Protein AF-A0A2U2PII4-F1 (afdb_monomer_lite)

Foldseek 3Di:
DPPPPVVVVVVVVVVVCVVPVPVVPDDDPVVVLVVLLVLQPCDDPLVVLQVVLVVQLVVCVVVVHPVSNVVSVVSHSVPSNVVLCVVCVVVVPVVSVPPPPPPDD

Sequence (105 aa):
MKRRRSRLVRTVNIFLSRRFNLHLDKADEDDVVISIRKNSDFVGANLWTLIFAIFIASIGLNVNSTAVIIGAMLISPLMGPIMGIGLGLGTNGFELIKIKNAIMA

Organism: NCBI:txid2173175

Secondary structure (DSSP, 8-state):
--SSHHHHHHHHHHHHHHHT-GGGG---HHHHHHHHHHH----THHHHHHHHHHHHHHHHHHTT-HHHHHHHHHH-TTHHHHHHHHHHHHTT-HHHHS-TTSS--

Radius of gyration: 22.67 Å; chains: 1; bounding box: 44×71×38 Å

Structure (mmCIF, N/CA/C/O backbone):
data_AF-A0A2U2PII4-F1
#
_entry.id   AF-A0A2U2PII4-F1
#
loop_
_atom_site.group_PDB
_atom_site.id
_atom_site.type_symbol
_atom_site.label_atom_id
_atom_site.label_alt_id
_atom_site.label_comp_id
_atom_site.label_asym_id
_atom_site.label_entity_id
_atom_site.label_seq_id
_atom_site.pdbx_PDB_ins_code
_atom_site.Cartn_x
_atom_site.Cartn_y
_atom_site.Cartn_z
_atom_site.occupancy
_atom_site.B_iso_or_equiv
_atom_site.auth_seq_id
_atom_site.auth_comp_id
_atom_site.auth_asym_id
_atom_site.auth_atom_id
_atom_site.pdbx_PDB_model_num
ATOM 1 N N . MET A 1 1 ? -23.133 50.318 -14.538 1.00 49.97 1 MET A N 1
ATOM 2 C CA . MET A 1 1 ? -22.800 48.976 -15.084 1.00 49.97 1 MET A CA 1
ATOM 3 C C . MET A 1 1 ? -22.249 47.969 -14.033 1.00 49.97 1 MET A C 1
ATOM 5 O O . MET A 1 1 ? -21.461 47.110 -14.394 1.00 49.97 1 MET A O 1
ATOM 9 N N . LYS A 1 2 ? -22.654 47.999 -12.739 1.00 53.94 2 LYS A N 1
ATOM 10 C CA . LYS A 1 2 ? -22.048 47.165 -11.653 1.00 53.94 2 LYS A CA 1
ATOM 11 C C . LYS A 1 2 ? -22.927 46.027 -11.077 1.00 53.94 2 LYS A C 1
ATOM 13 O O . LYS A 1 2 ? -22.414 45.182 -10.356 1.00 53.94 2 LYS A O 1
ATOM 18 N N . ARG A 1 3 ? -24.229 45.952 -11.398 1.00 57.75 3 ARG A N 1
ATOM 19 C CA . ARG A 1 3 ? -25.179 45.003 -10.758 1.00 57.75 3 ARG A CA 1
ATOM 20 C C . ARG A 1 3 ? -25.227 43.580 -11.354 1.00 57.75 3 ARG A C 1
ATOM 22 O O . ARG A 1 3 ? -25.758 42.688 -10.707 1.00 57.75 3 ARG A O 1
ATOM 29 N N . ARG A 1 4 ? -24.672 43.327 -12.549 1.00 60.50 4 ARG A N 1
ATOM 30 C CA . ARG A 1 4 ? -24.782 42.015 -13.240 1.00 60.50 4 ARG A CA 1
ATOM 31 C C . ARG A 1 4 ? -23.742 40.971 -12.782 1.00 60.50 4 ARG A C 1
ATOM 33 O O . ARG A 1 4 ? -23.977 39.779 -12.937 1.00 60.50 4 ARG A O 1
ATOM 40 N N . ARG A 1 5 ? -22.624 41.401 -12.174 1.00 61.88 5 ARG A N 1
ATOM 41 C CA . ARG A 1 5 ? -21.460 40.551 -11.832 1.00 61.88 5 ARG A CA 1
ATOM 42 C C . ARG A 1 5 ? -21.665 39.663 -10.591 1.00 61.88 5 ARG A C 1
ATOM 44 O O . ARG A 1 5 ? -21.067 38.598 -10.513 1.00 61.88 5 ARG A O 1
ATOM 51 N N . SER A 1 6 ? -22.530 40.045 -9.647 1.00 60.41 6 SER A N 1
ATOM 52 C CA . SER A 1 6 ? -22.704 39.318 -8.373 1.00 60.41 6 SER A CA 1
ATOM 53 C C . SER A 1 6 ? -23.540 38.035 -8.469 1.00 60.41 6 SER A C 1
ATOM 55 O O . SER A 1 6 ? -23.443 37.189 -7.585 1.00 60.41 6 SER A O 1
ATOM 57 N N . ARG A 1 7 ? -24.340 37.854 -9.532 1.00 65.69 7 ARG A N 1
ATOM 58 C CA . ARG A 1 7 ? -25.162 36.641 -9.711 1.00 65.69 7 ARG A CA 1
ATOM 59 C C . ARG A 1 7 ? -24.327 35.432 -10.139 1.00 65.69 7 ARG A C 1
ATOM 61 O O . ARG A 1 7 ? -24.507 34.359 -9.582 1.00 65.69 7 ARG A O 1
ATOM 68 N N . LEU A 1 8 ? -23.371 35.626 -11.050 1.00 70.31 8 LEU A N 1
ATOM 69 C CA . LEU A 1 8 ? -22.496 34.549 -11.533 1.00 70.31 8 LEU A CA 1
ATOM 70 C C . LEU A 1 8 ? -21.559 34.025 -10.440 1.00 70.31 8 LEU A C 1
ATOM 72 O O . LEU A 1 8 ? -21.438 32.817 -10.269 1.00 70.31 8 LEU A O 1
ATOM 76 N N . VAL A 1 9 ? -20.955 34.922 -9.652 1.00 75.81 9 VAL A N 1
ATOM 77 C CA . VAL A 1 9 ? -20.045 34.530 -8.561 1.00 75.81 9 VAL A CA 1
ATOM 78 C C . VAL A 1 9 ? -20.782 33.709 -7.501 1.00 75.81 9 VAL A C 1
ATOM 80 O O . VAL A 1 9 ? -20.238 32.737 -6.990 1.00 75.81 9 VAL A O 1
ATOM 83 N N . ARG A 1 10 ? -22.046 34.042 -7.209 1.00 72.62 10 ARG A N 1
ATOM 84 C CA . ARG A 1 10 ? -22.850 33.294 -6.236 1.00 72.62 10 ARG A CA 1
ATOM 85 C C . ARG A 1 10 ? -23.186 31.889 -6.735 1.00 72.62 10 ARG A C 1
ATOM 87 O O . ARG A 1 10 ? -23.059 30.944 -5.968 1.00 72.62 10 ARG A O 1
ATOM 94 N N . THR A 1 11 ? -23.551 31.739 -8.009 1.00 76.31 11 THR A N 1
ATOM 95 C CA . THR A 1 11 ? -23.848 30.425 -8.603 1.00 76.31 11 THR A CA 1
ATOM 96 C C . THR A 1 11 ? -22.613 29.533 -8.655 1.00 76.31 11 THR A C 1
ATOM 98 O O . THR A 1 11 ? -22.692 28.376 -8.253 1.00 76.31 11 THR A O 1
ATOM 101 N N . VAL A 1 12 ? -21.466 30.072 -9.080 1.00 82.75 12 VAL A N 1
ATOM 102 C CA . VAL A 1 12 ? -20.205 29.316 -9.116 1.00 82.75 12 VAL A CA 1
ATOM 103 C C . VAL A 1 12 ? -19.778 28.907 -7.710 1.00 82.75 12 VAL A C 1
ATOM 105 O O . VAL A 1 12 ? -19.443 27.747 -7.507 1.00 82.75 12 VAL A O 1
ATOM 108 N N . ASN A 1 13 ? -19.859 29.807 -6.724 1.00 79.56 13 ASN A N 1
ATOM 109 C CA . ASN A 1 13 ? -19.465 29.487 -5.352 1.00 79.56 13 ASN A CA 1
ATOM 110 C C . ASN A 1 13 ? -20.390 28.434 -4.717 1.00 79.56 13 ASN A C 1
ATOM 112 O O . ASN A 1 13 ? -19.915 27.503 -4.086 1.00 79.56 13 ASN A O 1
ATOM 116 N N . ILE A 1 14 ? -21.705 28.509 -4.956 1.00 76.19 14 ILE A N 1
ATOM 117 C CA . ILE A 1 14 ? -22.655 27.482 -4.490 1.00 76.19 14 ILE A CA 1
ATOM 118 C C . ILE A 1 14 ? -22.367 26.126 -5.149 1.00 76.19 14 ILE A C 1
ATOM 120 O O . ILE A 1 14 ? -22.456 25.093 -4.487 1.00 76.19 14 ILE A O 1
ATOM 124 N N . PHE A 1 15 ? -22.014 26.112 -6.436 1.00 79.94 15 PHE A N 1
ATOM 125 C CA . PHE A 1 15 ? -21.693 24.877 -7.150 1.00 79.94 15 PHE A CA 1
ATOM 126 C C . PHE A 1 15 ? -20.372 24.263 -6.661 1.00 79.94 15 PHE A C 1
ATOM 128 O O . PHE A 1 15 ? -20.316 23.063 -6.388 1.00 79.94 15 PHE A O 1
ATOM 135 N N . LEU A 1 16 ? -19.339 25.091 -6.463 1.00 82.31 16 LEU A N 1
ATOM 136 C CA . LEU A 1 16 ? -18.053 24.667 -5.907 1.00 82.31 16 LEU A CA 1
ATOM 137 C C . LEU A 1 16 ? -18.218 24.127 -4.484 1.00 82.31 16 LEU A C 1
ATOM 139 O O . LEU A 1 16 ? -17.777 23.017 -4.210 1.00 82.31 16 LEU A O 1
ATOM 143 N N . SER A 1 17 ? -18.915 24.852 -3.603 1.00 75.06 17 SER A N 1
ATOM 144 C CA . SER A 1 17 ? -19.138 24.427 -2.216 1.00 75.06 17 SER A CA 1
ATOM 145 C C . SER A 1 17 ? -19.988 23.161 -2.105 1.00 75.06 17 SER A C 1
ATOM 147 O O . SER A 1 17 ? -19.819 22.410 -1.152 1.00 75.06 17 SER A O 1
ATOM 149 N N . ARG A 1 18 ? -20.882 22.882 -3.065 1.00 71.19 18 ARG A N 1
ATOM 150 C CA . ARG A 1 18 ? -21.606 21.600 -3.119 1.00 71.19 18 ARG A CA 1
ATOM 151 C C . ARG A 1 18 ? -20.704 20.449 -3.556 1.00 71.19 18 ARG A C 1
ATOM 153 O O . ARG A 1 18 ? -20.777 19.385 -2.957 1.00 71.19 18 ARG A O 1
ATOM 160 N N . ARG A 1 19 ? -19.842 20.649 -4.560 1.00 77.50 19 ARG A N 1
ATOM 161 C CA . ARG A 1 19 ? -18.942 19.591 -5.056 1.00 77.50 19 ARG A CA 1
ATOM 162 C C . ARG A 1 19 ? -17.766 19.305 -4.115 1.00 77.50 19 ARG A C 1
ATOM 164 O O . ARG A 1 19 ? -17.295 18.173 -4.095 1.00 77.50 19 ARG A O 1
ATOM 171 N N . PHE A 1 20 ? -17.328 20.307 -3.351 1.00 76.38 20 PHE A N 1
ATOM 172 C CA . PHE A 1 20 ? -16.277 20.215 -2.329 1.00 76.38 20 PHE A CA 1
ATOM 173 C C . PHE A 1 20 ? -16.801 19.916 -0.914 1.00 76.38 20 PHE A C 1
ATOM 175 O O . PHE A 1 20 ? -16.022 19.928 0.038 1.00 76.38 20 PHE A O 1
ATOM 182 N N . ASN A 1 21 ? -18.099 19.642 -0.748 1.00 71.69 21 ASN A N 1
ATOM 183 C CA . ASN A 1 21 ? -18.660 19.275 0.551 1.00 71.69 21 ASN A CA 1
ATOM 184 C C . ASN A 1 21 ? -18.302 17.813 0.894 1.00 71.69 21 ASN A C 1
ATOM 186 O O . ASN A 1 21 ? -19.097 16.898 0.703 1.00 71.69 21 ASN A O 1
ATOM 190 N N . LEU A 1 22 ? -17.081 17.612 1.403 1.00 65.50 22 LEU A N 1
ATOM 191 C CA . LEU A 1 22 ? -16.494 16.327 1.826 1.00 65.50 22 LEU A CA 1
ATOM 192 C C . LEU A 1 22 ? -17.291 15.591 2.918 1.00 65.50 22 LEU A C 1
ATOM 194 O O . LEU A 1 22 ? -17.053 14.416 3.163 1.00 65.50 22 LEU A O 1
ATOM 198 N N . HIS A 1 23 ? -18.231 16.269 3.577 1.00 66.62 23 HIS A N 1
ATOM 199 C CA . HIS A 1 23 ? -19.020 15.697 4.667 1.00 66.62 23 HIS A CA 1
ATOM 200 C C . HIS A 1 23 ? -20.149 14.766 4.191 1.00 66.62 23 HIS A C 1
ATOM 202 O O . HIS A 1 23 ? -20.691 14.023 4.998 1.00 66.62 23 HIS A O 1
ATOM 208 N N . LEU A 1 24 ? -20.521 14.813 2.903 1.00 62.94 24 LEU A N 1
ATOM 209 C CA . LEU A 1 24 ? -21.597 13.982 2.340 1.00 62.94 24 LEU A CA 1
ATOM 210 C C . LEU A 1 24 ? -21.176 12.530 2.071 1.00 62.94 24 LEU A C 1
ATOM 212 O O . LEU A 1 24 ? -22.045 11.673 1.997 1.00 62.94 24 LEU A O 1
ATOM 216 N N . ASP A 1 25 ? -19.873 12.273 1.933 1.00 67.75 25 ASP A N 1
ATOM 217 C CA . ASP A 1 25 ? -19.306 10.967 1.551 1.00 67.75 25 ASP A CA 1
ATOM 218 C C . ASP A 1 25 ? -18.374 10.414 2.647 1.00 67.75 25 ASP A C 1
ATOM 220 O O . ASP A 1 25 ? -17.503 9.580 2.397 1.00 67.75 25 ASP A O 1
ATOM 224 N N . LYS A 1 26 ? -18.507 10.927 3.881 1.00 74.19 26 LYS A N 1
ATOM 225 C CA . LYS A 1 26 ? -17.745 10.423 5.024 1.00 74.19 26 LYS A CA 1
ATOM 226 C C . LYS A 1 26 ? -18.265 9.020 5.347 1.00 74.19 26 LYS A C 1
ATOM 228 O O . LYS A 1 26 ? -19.391 8.879 5.815 1.00 74.19 26 LYS A O 1
ATOM 233 N N . ALA A 1 27 ? -17.444 8.006 5.083 1.00 76.06 27 ALA A N 1
ATOM 234 C CA . ALA A 1 27 ? -17.710 6.646 5.529 1.00 76.06 27 ALA A CA 1
ATOM 235 C C . ALA A 1 27 ? -17.774 6.598 7.062 1.00 76.06 27 ALA A C 1
ATOM 237 O O . ALA A 1 27 ? -17.062 7.348 7.740 1.00 76.06 27 ALA A O 1
ATOM 238 N N . ASP A 1 28 ? -18.637 5.729 7.582 1.00 83.81 28 ASP A N 1
ATOM 239 C CA . ASP A 1 28 ? -18.747 5.505 9.016 1.00 83.81 28 ASP A CA 1
ATOM 240 C C . ASP A 1 28 ? -17.406 5.024 9.589 1.00 83.81 28 ASP A C 1
ATOM 242 O O . ASP A 1 28 ? -16.665 4.276 8.944 1.00 83.81 28 ASP A O 1
ATOM 246 N N . GLU A 1 29 ? -17.053 5.507 10.779 1.00 80.56 29 GLU A N 1
ATOM 247 C CA . GLU A 1 29 ? -15.735 5.236 11.352 1.00 80.56 29 GLU A CA 1
ATOM 248 C C . GLU A 1 29 ? -15.561 3.746 11.672 1.00 80.56 29 GLU A C 1
ATOM 250 O O . GLU A 1 29 ? -14.482 3.198 11.424 1.00 80.56 29 GLU A O 1
ATOM 255 N N . ASP A 1 30 ? -16.622 3.061 12.110 1.00 81.06 30 ASP A N 1
ATOM 256 C CA . ASP A 1 30 ? -16.577 1.632 12.420 1.00 81.06 30 ASP A CA 1
ATOM 257 C C . ASP A 1 30 ? -16.432 0.799 11.137 1.00 81.06 30 ASP A C 1
ATOM 259 O O . ASP A 1 30 ? -15.609 -0.124 11.077 1.00 81.06 30 ASP A O 1
ATOM 263 N N . ASP A 1 31 ? -17.136 1.179 10.067 1.00 83.12 31 ASP A N 1
ATOM 264 C CA . ASP A 1 31 ? -17.010 0.549 8.745 1.00 83.12 31 ASP A CA 1
ATOM 265 C C . ASP A 1 31 ? -15.591 0.702 8.166 1.00 83.12 31 ASP A C 1
ATOM 267 O O . ASP A 1 31 ? -15.030 -0.231 7.566 1.00 83.12 31 ASP A O 1
ATOM 271 N N . VAL A 1 32 ? -14.960 1.861 8.373 1.00 84.69 32 VAL A N 1
ATOM 272 C CA . VAL A 1 32 ? -13.568 2.109 7.965 1.00 84.69 32 VAL A CA 1
ATOM 273 C C . VAL A 1 32 ? -12.604 1.226 8.762 1.00 84.69 32 VAL A C 1
ATOM 275 O O . VAL A 1 32 ? -11.711 0.607 8.178 1.00 84.69 32 VAL A O 1
ATOM 278 N N . VAL A 1 33 ? -12.792 1.089 10.076 1.00 83.31 33 VAL A N 1
ATOM 279 C CA . VAL A 1 33 ? -11.942 0.215 10.902 1.00 83.31 33 VAL A CA 1
ATOM 280 C C . VAL A 1 33 ? -12.093 -1.255 10.498 1.00 83.31 33 VAL A C 1
ATOM 282 O O . VAL A 1 33 ? -11.085 -1.956 10.357 1.00 83.31 33 VAL A O 1
ATOM 285 N N . ILE A 1 34 ? -13.319 -1.735 10.275 1.00 83.00 34 ILE A N 1
ATOM 286 C CA . ILE A 1 34 ? -13.592 -3.124 9.870 1.00 83.00 34 ILE A CA 1
ATOM 287 C C . ILE A 1 34 ? -12.984 -3.419 8.495 1.00 83.00 34 ILE A C 1
ATOM 289 O O . ILE A 1 34 ? -12.334 -4.453 8.305 1.00 83.00 34 ILE A O 1
ATOM 293 N N . SER A 1 35 ? -13.161 -2.508 7.536 1.00 83.81 35 SER A N 1
ATOM 294 C CA . SER A 1 35 ? -12.614 -2.670 6.187 1.00 83.81 35 SER A CA 1
ATOM 295 C C . SER A 1 35 ? -11.084 -2.655 6.180 1.00 83.81 35 SER A C 1
ATOM 297 O O . SER A 1 35 ? -10.482 -3.498 5.511 1.00 83.81 35 SER A O 1
ATOM 299 N N . ILE A 1 36 ? -10.435 -1.792 6.966 1.00 83.75 36 ILE A N 1
ATOM 300 C CA . ILE A 1 36 ? -8.972 -1.799 7.109 1.00 83.75 36 ILE A CA 1
ATOM 301 C C . ILE A 1 36 ? -8.499 -3.102 7.765 1.00 83.75 36 ILE A C 1
ATOM 303 O O . ILE A 1 36 ? -7.571 -3.725 7.250 1.00 83.75 36 ILE A O 1
ATOM 307 N N . ARG A 1 37 ? -9.161 -3.573 8.833 1.00 77.12 37 ARG A N 1
ATOM 308 C CA . ARG A 1 37 ? -8.829 -4.854 9.491 1.00 77.12 37 ARG A CA 1
ATOM 309 C C . ARG A 1 37 ? -8.877 -6.028 8.513 1.00 77.12 37 ARG A C 1
ATOM 311 O O . ARG A 1 37 ? -7.919 -6.787 8.442 1.00 77.12 37 ARG A O 1
ATOM 318 N N . LYS A 1 38 ? -9.939 -6.133 7.709 1.00 78.38 38 LYS A N 1
ATOM 319 C CA . LYS A 1 38 ? -10.109 -7.212 6.718 1.00 78.38 38 LYS A CA 1
ATOM 320 C C . LYS A 1 38 ? -9.052 -7.191 5.606 1.00 78.38 38 LYS A C 1
ATOM 322 O O . LYS A 1 38 ? -8.715 -8.235 5.062 1.00 78.38 38 LYS A O 1
ATOM 327 N N . ASN A 1 39 ? -8.545 -6.011 5.249 1.00 75.56 39 ASN A N 1
ATOM 328 C CA . ASN A 1 39 ? -7.524 -5.852 4.208 1.00 75.56 39 ASN A CA 1
ATOM 329 C C . ASN A 1 39 ? -6.084 -5.850 4.758 1.00 75.56 39 ASN A C 1
ATOM 331 O O . ASN A 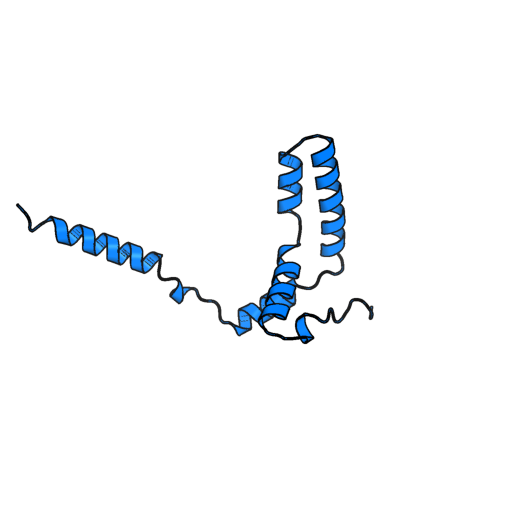1 39 ? -5.137 -5.806 3.974 1.00 75.56 39 ASN A O 1
ATOM 335 N N . SER A 1 40 ? -5.902 -5.884 6.082 1.00 75.62 40 SER A N 1
ATOM 336 C CA . SER A 1 40 ? -4.583 -5.881 6.725 1.00 75.62 40 SER A CA 1
ATOM 337 C C . SER A 1 40 ? -3.930 -7.266 6.772 1.00 75.62 40 SER A C 1
ATOM 339 O O . SER A 1 40 ? -2.746 -7.359 7.107 1.00 75.62 40 SER A O 1
ATOM 341 N N . ASP A 1 41 ? -4.669 -8.331 6.453 1.00 73.94 41 ASP A N 1
ATOM 342 C CA . ASP A 1 41 ? -4.152 -9.696 6.475 1.00 73.94 41 ASP A CA 1
ATOM 343 C C . ASP A 1 41 ? -3.086 -9.885 5.390 1.00 73.94 41 ASP A C 1
ATOM 345 O O . ASP A 1 41 ? -3.359 -10.002 4.192 1.00 73.94 41 ASP A O 1
ATOM 349 N N . PHE A 1 42 ? -1.832 -9.915 5.836 1.00 75.12 42 PHE A N 1
ATOM 350 C CA . PHE A 1 42 ? -0.660 -10.058 4.984 1.00 75.12 42 PHE A CA 1
ATOM 351 C C . PHE A 1 42 ? -0.173 -11.511 4.927 1.00 75.12 42 PHE A C 1
ATOM 353 O O . PHE A 1 42 ? 0.987 -11.815 5.199 1.00 75.12 42 PHE A O 1
ATOM 360 N N . VAL A 1 43 ? -1.089 -12.431 4.614 1.00 79.81 43 VAL A N 1
ATOM 361 C CA . VAL A 1 43 ? -0.836 -13.880 4.573 1.00 79.81 43 VAL A CA 1
ATOM 362 C C . VAL A 1 43 ? -1.299 -14.500 3.254 1.00 79.81 43 VAL A C 1
ATOM 364 O O . VAL A 1 43 ? -2.135 -13.950 2.537 1.00 79.81 43 VAL A O 1
ATOM 367 N N . GLY A 1 44 ? -0.736 -15.661 2.910 1.00 85.38 44 GLY A N 1
ATOM 368 C CA . GLY A 1 44 ? -1.115 -16.411 1.712 1.00 85.38 44 GLY A CA 1
ATOM 369 C C . GLY A 1 44 ? -0.729 -15.701 0.410 1.00 85.38 44 GLY A C 1
ATOM 370 O O . GLY A 1 44 ? 0.412 -15.272 0.240 1.00 85.38 44 GLY A O 1
ATOM 371 N N . ALA A 1 45 ? -1.675 -15.601 -0.528 1.00 85.75 45 ALA A N 1
ATOM 372 C CA . ALA A 1 45 ? -1.422 -15.139 -1.895 1.00 85.75 45 ALA A CA 1
ATOM 373 C C . ALA A 1 45 ? -0.853 -13.709 -1.970 1.00 85.75 45 ALA A C 1
ATOM 375 O O . ALA A 1 45 ? 0.069 -13.472 -2.746 1.00 85.75 45 ALA A O 1
ATOM 376 N N . ASN A 1 46 ? -1.330 -12.781 -1.132 1.00 87.06 46 ASN A N 1
ATOM 377 C CA . ASN A 1 46 ? -0.890 -11.380 -1.158 1.00 87.06 46 ASN A CA 1
ATOM 378 C C . ASN A 1 46 ? 0.608 -11.231 -0.830 1.00 87.06 46 ASN A C 1
ATOM 380 O O . ASN A 1 46 ? 1.324 -10.475 -1.491 1.00 87.06 46 ASN A O 1
ATOM 384 N N . LEU A 1 47 ? 1.109 -12.003 0.140 1.00 88.44 47 LEU A N 1
ATOM 385 C CA . LEU A 1 47 ? 2.530 -12.018 0.499 1.00 88.44 47 LEU A CA 1
ATOM 386 C C . LEU A 1 47 ? 3.387 -12.562 -0.652 1.00 88.44 47 LEU A C 1
ATOM 388 O O . LEU A 1 47 ? 4.404 -11.967 -1.007 1.00 88.4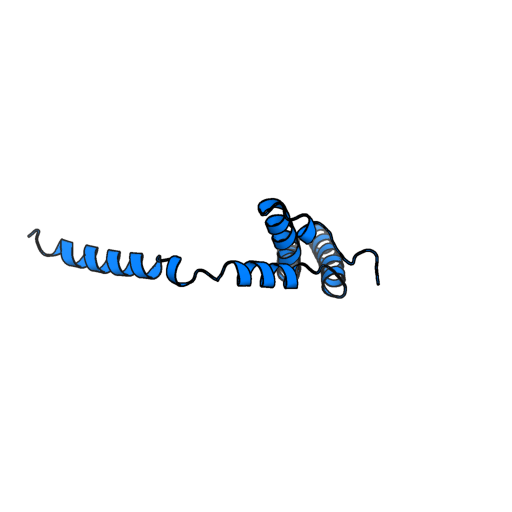4 47 LEU A O 1
ATOM 392 N N . TRP A 1 48 ? 2.946 -13.652 -1.283 1.00 90.81 48 TRP A N 1
ATOM 393 C CA . TRP A 1 48 ? 3.619 -14.207 -2.459 1.00 90.81 48 TRP A CA 1
ATOM 394 C C . TRP A 1 48 ? 3.639 -13.216 -3.626 1.00 90.81 48 TRP A C 1
ATOM 396 O O . TRP A 1 48 ? 4.688 -13.015 -4.238 1.00 90.81 48 TRP A O 1
ATOM 406 N N . THR A 1 49 ? 2.527 -12.527 -3.899 1.00 91.75 49 THR A N 1
ATOM 407 C CA . THR A 1 49 ? 2.495 -11.483 -4.935 1.00 91.75 49 THR A CA 1
ATOM 408 C C . THR A 1 49 ? 3.418 -10.312 -4.613 1.00 91.75 49 THR A C 1
ATOM 410 O O . THR A 1 49 ? 4.039 -9.780 -5.532 1.00 91.75 49 THR A O 1
ATOM 413 N N . LEU A 1 50 ? 3.589 -9.948 -3.334 1.00 92.00 50 LEU A N 1
ATOM 414 C CA . LEU A 1 50 ? 4.565 -8.929 -2.949 1.00 92.00 50 LEU A CA 1
ATOM 415 C C . LEU A 1 50 ? 5.992 -9.381 -3.268 1.00 92.00 50 LEU A C 1
ATOM 417 O O . LEU A 1 50 ? 6.762 -8.612 -3.838 1.00 92.00 50 LEU A O 1
ATOM 421 N N . ILE A 1 51 ? 6.344 -10.618 -2.914 1.00 93.12 51 ILE A N 1
ATOM 422 C CA . ILE A 1 51 ? 7.674 -11.173 -3.191 1.00 93.12 51 ILE A CA 1
ATOM 423 C C . ILE A 1 51 ? 7.968 -11.101 -4.697 1.00 93.12 51 ILE A C 1
ATOM 425 O O . ILE A 1 51 ? 9.023 -10.608 -5.102 1.00 93.12 51 ILE A O 1
ATOM 429 N N . PHE A 1 52 ? 7.009 -11.495 -5.540 1.00 94.38 52 PHE A N 1
ATOM 430 C CA . PHE A 1 52 ? 7.145 -11.354 -6.991 1.00 94.38 52 PHE A CA 1
ATOM 431 C C . PHE A 1 52 ? 7.250 -9.892 -7.441 1.00 94.38 52 PHE A C 1
ATOM 433 O O . PHE A 1 52 ? 8.091 -9.586 -8.285 1.00 94.38 52 PHE A O 1
ATOM 440 N N . ALA A 1 53 ? 6.468 -8.975 -6.866 1.00 94.75 53 ALA A N 1
ATOM 441 C CA . ALA A 1 53 ? 6.555 -7.551 -7.183 1.00 94.75 53 ALA A CA 1
ATOM 442 C C . ALA A 1 53 ? 7.943 -6.968 -6.862 1.00 94.75 53 ALA A C 1
ATOM 444 O O . ALA A 1 53 ? 8.476 -6.196 -7.659 1.00 94.75 53 ALA A O 1
ATOM 445 N N . ILE A 1 54 ? 8.574 -7.380 -5.755 1.00 94.44 54 ILE A N 1
ATOM 446 C CA . ILE A 1 54 ? 9.941 -6.966 -5.393 1.00 94.44 54 ILE A CA 1
ATOM 447 C C . ILE A 1 54 ? 10.953 -7.474 -6.427 1.00 94.44 54 ILE A C 1
ATOM 449 O O . ILE A 1 54 ? 11.825 -6.717 -6.860 1.00 94.44 54 ILE A O 1
ATOM 453 N N . PHE A 1 55 ? 10.829 -8.728 -6.869 1.00 96.25 55 PHE A N 1
ATOM 454 C CA . PHE A 1 55 ? 11.697 -9.267 -7.917 1.00 96.25 55 PHE A CA 1
ATOM 455 C C . PHE A 1 55 ? 11.506 -8.546 -9.252 1.00 96.25 55 PHE A C 1
ATOM 457 O O . PHE A 1 55 ? 12.492 -8.159 -9.875 1.00 96.25 55 PHE A O 1
ATOM 464 N N . ILE A 1 56 ? 10.262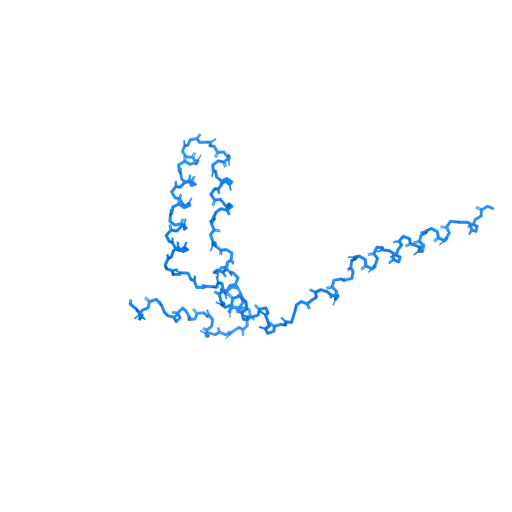 -8.297 -9.667 1.00 95.19 56 ILE A N 1
ATOM 465 C CA . ILE A 1 56 ? 9.954 -7.560 -10.900 1.00 95.19 56 ILE A CA 1
ATOM 466 C C . ILE A 1 56 ? 10.505 -6.132 -10.823 1.00 95.19 56 ILE A C 1
ATOM 468 O O . ILE A 1 56 ? 11.125 -5.673 -11.779 1.00 95.19 56 ILE A O 1
ATOM 472 N N . ALA A 1 57 ? 10.350 -5.447 -9.688 1.00 95.62 57 ALA A N 1
ATOM 473 C CA . ALA A 1 57 ? 10.920 -4.118 -9.476 1.00 95.62 57 ALA A CA 1
ATOM 474 C C . ALA A 1 57 ? 12.454 -4.138 -9.542 1.00 95.62 57 ALA A C 1
ATOM 476 O O . ALA A 1 57 ? 13.053 -3.267 -10.169 1.00 95.62 57 ALA A O 1
ATOM 477 N N . SER A 1 58 ? 13.087 -5.157 -8.954 1.00 96.06 58 SER A N 1
ATOM 478 C CA . SER A 1 58 ? 14.544 -5.335 -8.975 1.00 96.06 58 SER A CA 1
ATOM 479 C C . SER A 1 58 ? 15.063 -5.592 -10.391 1.00 96.06 58 SER A C 1
ATOM 481 O O . SER A 1 58 ? 16.044 -4.980 -10.811 1.00 96.06 58 SER A O 1
ATOM 483 N N . ILE A 1 59 ? 14.373 -6.436 -11.165 1.00 96.19 59 ILE A N 1
ATOM 484 C CA . ILE A 1 59 ? 14.666 -6.649 -12.588 1.00 96.19 59 ILE A CA 1
ATOM 485 C C . ILE A 1 59 ? 14.466 -5.342 -13.358 1.00 96.19 59 ILE A C 1
ATOM 487 O O . ILE A 1 59 ? 15.340 -4.963 -14.131 1.00 96.19 59 ILE A O 1
ATOM 491 N N . GLY A 1 60 ? 13.361 -4.630 -13.114 1.00 95.50 60 GLY A N 1
ATOM 492 C CA . GLY A 1 60 ? 13.044 -3.333 -13.713 1.00 95.50 60 GLY A CA 1
ATOM 493 C C . GLY A 1 60 ? 14.123 -2.281 -13.468 1.00 95.50 60 GLY A C 1
ATOM 494 O O . GLY A 1 60 ? 14.493 -1.562 -14.394 1.00 95.50 60 GLY A O 1
ATOM 495 N N . LEU A 1 61 ? 14.680 -2.242 -12.257 1.00 95.44 61 LEU A N 1
ATOM 496 C CA . LEU A 1 61 ? 15.809 -1.382 -11.913 1.00 95.44 61 LEU A CA 1
ATOM 497 C C . LEU A 1 61 ? 17.084 -1.814 -12.650 1.00 95.44 61 LEU A C 1
ATOM 499 O O . LEU A 1 61 ? 17.768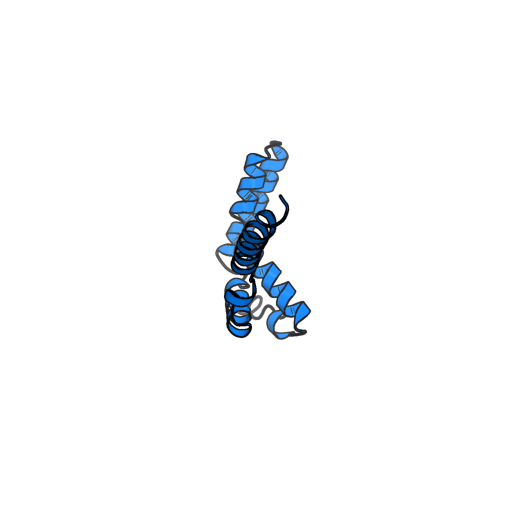 -0.968 -13.218 1.00 95.44 61 LEU A O 1
ATOM 503 N N . ASN A 1 62 ? 17.368 -3.119 -12.709 1.00 96.75 62 ASN A N 1
ATOM 504 C CA . ASN A 1 62 ? 18.541 -3.650 -13.411 1.00 96.75 62 ASN A CA 1
ATOM 505 C C . ASN A 1 62 ? 18.513 -3.348 -14.919 1.00 96.75 62 ASN A C 1
ATOM 507 O O . ASN A 1 62 ? 19.541 -3.034 -15.514 1.00 96.75 62 ASN A O 1
ATOM 511 N N . VAL A 1 63 ? 17.333 -3.395 -15.544 1.00 96.19 63 VAL A N 1
ATOM 512 C CA . VAL A 1 63 ? 17.164 -3.053 -16.967 1.00 96.19 63 VAL A CA 1
ATOM 513 C C . VAL A 1 63 ? 16.895 -1.560 -17.205 1.00 96.19 63 VAL A C 1
ATOM 515 O O . VAL A 1 63 ? 16.602 -1.174 -18.333 1.00 96.19 63 VAL A O 1
ATOM 518 N N . ASN A 1 64 ? 16.981 -0.717 -16.167 1.00 95.31 64 ASN A N 1
ATOM 519 C CA . ASN A 1 64 ? 16.686 0.721 -16.214 1.00 95.31 64 ASN A CA 1
ATOM 520 C C . ASN A 1 64 ? 15.308 1.059 -16.833 1.00 95.31 64 ASN A C 1
ATOM 522 O O . ASN A 1 64 ? 15.158 2.053 -17.543 1.00 95.31 64 ASN A O 1
ATOM 526 N N . SER A 1 65 ? 14.284 0.238 -16.575 1.00 94.81 65 SER A N 1
ATOM 527 C CA . SER A 1 65 ? 12.936 0.410 -17.130 1.00 94.81 65 SER A CA 1
ATOM 528 C C . SER A 1 65 ? 11.946 0.929 -16.094 1.00 94.81 65 SER A C 1
ATOM 530 O O . SER A 1 65 ? 11.429 0.187 -15.255 1.00 94.81 65 SER A O 1
ATOM 532 N N . THR A 1 66 ? 11.599 2.211 -16.212 1.00 95.06 66 THR A N 1
ATOM 533 C CA . THR A 1 66 ? 10.566 2.845 -15.381 1.00 95.06 66 THR A CA 1
ATOM 534 C C . THR A 1 66 ? 9.205 2.172 -15.552 1.00 95.06 66 THR A C 1
ATOM 536 O O . THR A 1 66 ? 8.481 2.013 -14.576 1.00 95.06 66 THR A O 1
ATOM 539 N N . ALA A 1 67 ? 8.866 1.715 -16.763 1.00 96.31 67 ALA A N 1
ATOM 540 C CA . ALA A 1 67 ? 7.584 1.062 -17.028 1.00 96.31 67 ALA A CA 1
ATOM 541 C C . ALA A 1 67 ? 7.395 -0.213 -16.186 1.00 96.31 67 ALA A C 1
ATOM 543 O O . ALA A 1 67 ? 6.320 -0.432 -15.630 1.00 96.31 67 ALA A O 1
ATOM 544 N N . VAL A 1 68 ? 8.452 -1.017 -16.030 1.00 95.31 68 VAL A N 1
ATOM 545 C CA . VAL A 1 68 ? 8.424 -2.240 -15.209 1.00 95.31 68 VAL A CA 1
ATOM 546 C C . VAL A 1 68 ? 8.304 -1.902 -13.721 1.00 95.31 68 VAL A C 1
ATOM 548 O O . VAL A 1 68 ? 7.546 -2.551 -13.002 1.00 95.31 68 VAL A O 1
ATOM 551 N N . ILE A 1 69 ? 8.988 -0.848 -13.266 1.00 95.56 69 ILE A N 1
ATOM 552 C CA . ILE A 1 69 ? 8.923 -0.380 -11.873 1.00 95.56 69 ILE A CA 1
ATOM 553 C C . ILE A 1 69 ? 7.504 0.099 -11.526 1.00 95.56 69 ILE A C 1
ATOM 555 O O . ILE A 1 69 ? 6.964 -0.292 -10.492 1.00 95.56 69 ILE A O 1
ATOM 559 N N . ILE A 1 70 ? 6.865 0.884 -12.400 1.00 95.31 70 ILE A N 1
ATOM 560 C CA . ILE A 1 70 ? 5.475 1.326 -12.198 1.00 95.31 70 ILE A CA 1
ATOM 561 C C . ILE A 1 70 ? 4.509 0.135 -12.250 1.00 95.31 70 ILE A C 1
ATOM 563 O O . ILE A 1 70 ? 3.599 0.053 -11.427 1.00 95.31 70 ILE A O 1
ATOM 567 N N . GLY A 1 71 ? 4.734 -0.830 -13.148 1.00 94.38 71 GLY A N 1
ATOM 568 C CA . GLY A 1 71 ? 3.956 -2.071 -13.190 1.00 94.38 71 GLY A CA 1
ATOM 569 C C . GLY A 1 71 ? 4.005 -2.838 -11.865 1.00 94.38 71 GLY A C 1
ATOM 570 O O . GLY A 1 71 ? 2.961 -3.239 -11.354 1.00 94.38 71 GLY A O 1
ATOM 571 N N . ALA A 1 72 ? 5.192 -2.963 -11.264 1.00 95.00 72 ALA A N 1
ATOM 572 C CA . ALA A 1 72 ? 5.365 -3.584 -9.952 1.00 95.00 72 ALA A CA 1
ATOM 573 C C . ALA A 1 72 ? 4.633 -2.822 -8.829 1.00 95.00 72 ALA A C 1
ATOM 575 O O . ALA A 1 72 ? 4.079 -3.451 -7.928 1.00 95.00 72 ALA A O 1
ATOM 576 N N . MET A 1 73 ? 4.580 -1.485 -8.892 1.00 94.31 73 MET A N 1
ATOM 577 C CA . MET A 1 73 ? 3.818 -0.672 -7.933 1.00 94.31 73 MET A CA 1
ATOM 578 C C . MET A 1 73 ? 2.307 -0.919 -8.029 1.00 94.31 73 MET A C 1
ATOM 580 O O . MET A 1 73 ? 1.643 -0.974 -6.998 1.00 94.31 73 MET A O 1
ATOM 584 N N . LEU A 1 74 ? 1.764 -1.097 -9.239 1.00 93.12 74 LEU A N 1
ATOM 585 C CA . LEU A 1 74 ? 0.323 -1.288 -9.457 1.00 93.12 74 LEU A CA 1
ATOM 586 C C . LEU A 1 74 ? -0.194 -2.645 -8.965 1.00 93.12 74 LEU A C 1
ATOM 588 O O . LEU A 1 74 ? -1.339 -2.738 -8.532 1.00 93.12 74 LEU A O 1
ATOM 592 N N . ILE A 1 75 ? 0.631 -3.691 -9.040 1.00 91.25 75 ILE A N 1
ATOM 593 C CA . ILE A 1 75 ? 0.239 -5.048 -8.626 1.00 91.25 75 ILE A CA 1
ATOM 594 C C . ILE A 1 75 ? 0.501 -5.332 -7.142 1.00 91.25 75 ILE A C 1
ATOM 596 O O . ILE A 1 75 ? 0.070 -6.366 -6.640 1.00 91.25 75 ILE A O 1
ATOM 600 N N . SER A 1 76 ? 1.243 -4.466 -6.446 1.00 88.69 76 SER A N 1
ATOM 601 C CA . SER A 1 76 ? 1.711 -4.727 -5.083 1.00 88.69 76 SER A CA 1
ATOM 602 C C . SER A 1 76 ? 0.609 -4.484 -4.038 1.00 88.69 76 SER A C 1
ATOM 604 O O . SER A 1 76 ? 0.166 -3.344 -3.869 1.00 88.69 76 SER A O 1
ATOM 606 N N . PRO A 1 77 ? 0.188 -5.504 -3.262 1.00 84.38 77 PRO A N 1
ATOM 607 C CA . PRO A 1 77 ? -0.886 -5.372 -2.276 1.00 84.38 77 PRO A CA 1
ATOM 608 C C . PRO A 1 77 ? -0.383 -4.835 -0.920 1.00 84.38 77 PRO A C 1
ATOM 610 O O . PRO A 1 77 ? -0.704 -5.377 0.136 1.00 84.38 77 PRO A O 1
ATOM 613 N N . LEU A 1 78 ? 0.423 -3.766 -0.926 1.00 85.56 78 LEU A N 1
ATOM 614 C CA . LEU A 1 78 ? 0.996 -3.170 0.296 1.00 85.56 78 LEU A CA 1
ATOM 615 C C . LEU A 1 78 ? 0.067 -2.182 1.017 1.00 85.56 78 LEU A C 1
ATOM 617 O O . LEU A 1 78 ? 0.263 -1.913 2.202 1.00 85.56 78 LEU A O 1
ATOM 621 N N . MET A 1 79 ? -0.938 -1.632 0.330 1.00 84.50 79 MET A N 1
ATOM 622 C CA . MET A 1 79 ? -1.771 -0.555 0.882 1.00 84.50 79 MET A CA 1
ATOM 623 C C . MET A 1 79 ? -2.575 -1.000 2.117 1.00 84.50 79 MET A C 1
ATOM 625 O O . MET A 1 79 ? -2.663 -0.253 3.087 1.00 84.50 79 MET A O 1
ATOM 629 N N . GLY A 1 80 ? -3.112 -2.224 2.115 1.00 85.19 80 GLY A N 1
ATOM 630 C CA . GLY A 1 80 ? -3.866 -2.783 3.243 1.00 85.19 80 GLY A CA 1
ATOM 631 C C . GLY A 1 80 ? -3.040 -2.893 4.534 1.00 85.19 80 GLY A C 1
ATOM 632 O O . GLY A 1 80 ? -3.407 -2.270 5.531 1.00 85.19 80 GLY A O 1
ATOM 633 N N . PRO A 1 81 ? -1.890 -3.595 4.519 1.00 84.06 81 PRO A N 1
ATOM 634 C CA . PRO A 1 81 ? -1.006 -3.712 5.680 1.00 84.06 81 PRO A CA 1
ATOM 635 C C . PRO A 1 81 ? -0.518 -2.368 6.232 1.00 84.06 81 PRO A C 1
ATOM 637 O O . PRO A 1 81 ? -0.522 -2.160 7.444 1.00 84.06 81 PRO A O 1
ATOM 640 N N . ILE A 1 82 ? -0.126 -1.431 5.359 1.00 86.88 82 ILE A N 1
ATOM 641 C CA . ILE A 1 82 ? 0.372 -0.112 5.786 1.00 86.88 82 ILE A CA 1
ATOM 642 C C . ILE A 1 82 ? -0.737 0.684 6.489 1.00 86.88 82 ILE A C 1
ATOM 644 O O . ILE A 1 82 ? -0.489 1.286 7.536 1.00 86.88 82 ILE A O 1
ATOM 648 N N . MET A 1 83 ? -1.965 0.659 5.957 1.00 87.25 83 MET A N 1
ATOM 649 C CA . MET A 1 83 ? -3.114 1.307 6.600 1.00 87.25 83 MET A CA 1
ATOM 650 C C . MET A 1 83 ? -3.495 0.634 7.923 1.00 87.25 83 MET A C 1
ATOM 652 O O . MET A 1 83 ? -3.801 1.338 8.883 1.00 87.25 83 MET A O 1
ATOM 656 N N . GLY A 1 84 ? -3.430 -0.698 8.006 1.00 84.62 84 GLY A N 1
ATOM 657 C CA . GLY A 1 84 ? -3.668 -1.445 9.246 1.00 84.62 84 GLY A CA 1
ATOM 658 C C . GLY A 1 84 ? -2.694 -1.062 10.360 1.00 84.62 84 GLY A C 1
ATOM 659 O O . GLY A 1 84 ? -3.120 -0.760 11.477 1.00 84.62 84 GLY A O 1
ATOM 660 N N . ILE A 1 85 ? -1.398 -0.975 10.037 1.00 84.06 85 ILE A N 1
ATOM 661 C CA . ILE A 1 85 ? -0.360 -0.517 10.972 1.00 84.06 85 ILE A CA 1
ATOM 662 C C . ILE A 1 85 ? -0.608 0.939 11.384 1.00 84.06 85 ILE A C 1
ATOM 664 O O . ILE A 1 85 ? -0.589 1.246 12.574 1.00 84.06 85 ILE A O 1
ATOM 668 N N . GLY A 1 86 ? -0.876 1.835 10.429 1.00 87.69 86 GLY A N 1
ATOM 669 C CA . GLY A 1 86 ? -1.142 3.250 10.711 1.00 87.69 86 GLY A CA 1
ATOM 670 C C . GLY A 1 86 ? -2.357 3.459 11.618 1.00 87.69 86 GLY A C 1
ATOM 671 O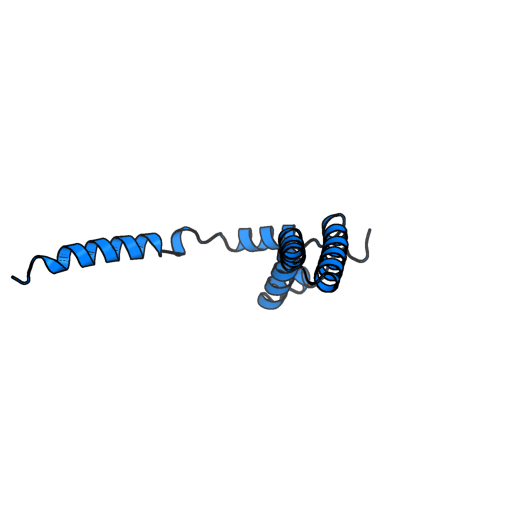 O . GLY A 1 86 ? -2.290 4.235 12.572 1.00 87.69 86 GLY A O 1
ATOM 672 N N . LEU A 1 87 ? -3.439 2.716 11.376 1.00 85.25 87 LEU A N 1
ATOM 673 C CA . LEU A 1 87 ? -4.639 2.731 12.209 1.00 85.25 87 LEU A CA 1
ATOM 674 C C . LEU A 1 87 ? -4.366 2.160 13.608 1.00 85.25 87 LEU A C 1
ATOM 676 O O . LEU A 1 87 ? -4.799 2.744 14.602 1.00 85.25 87 LEU A O 1
ATOM 680 N N . GLY A 1 88 ? -3.624 1.053 13.708 1.00 78.31 88 GLY A N 1
ATOM 681 C CA . GLY A 1 88 ? -3.234 0.459 14.989 1.00 78.31 88 GLY A CA 1
ATOM 682 C C . GLY A 1 88 ? -2.363 1.391 15.836 1.00 78.31 88 GLY A C 1
ATOM 683 O O . GLY A 1 88 ? -2.607 1.536 17.034 1.00 78.31 88 GLY A O 1
ATOM 684 N N . LEU A 1 89 ? -1.403 2.078 15.206 1.00 82.25 89 LEU A N 1
ATOM 685 C CA . LEU A 1 89 ? -0.570 3.096 15.853 1.00 82.25 89 LEU A CA 1
ATOM 686 C C . LEU A 1 89 ? -1.391 4.323 16.276 1.00 82.25 89 LEU A C 1
ATOM 688 O O . LEU A 1 89 ? -1.252 4.789 17.403 1.00 82.25 89 LEU A O 1
ATOM 692 N N . GLY A 1 90 ? -2.268 4.829 15.405 1.00 83.31 90 GLY A N 1
ATOM 693 C CA . GLY A 1 90 ? -3.080 6.019 15.680 1.00 83.31 90 GLY A CA 1
ATOM 694 C C . GLY A 1 90 ? -4.143 5.817 16.764 1.00 83.31 90 GLY A C 1
ATOM 695 O O . GLY A 1 90 ? -4.453 6.748 17.503 1.00 83.31 90 GLY A O 1
ATOM 696 N N . THR A 1 91 ? -4.675 4.601 16.899 1.00 77.94 91 THR A N 1
ATOM 697 C CA . THR A 1 91 ? -5.713 4.273 17.895 1.00 77.94 91 THR A CA 1
ATOM 698 C C . THR A 1 91 ? -5.154 3.733 19.216 1.00 77.94 91 THR A C 1
ATOM 700 O O . THR A 1 91 ? -5.932 3.433 20.117 1.00 77.94 91 THR A O 1
ATOM 703 N N . ASN A 1 92 ? -3.825 3.594 19.364 1.00 64.19 92 ASN A N 1
ATOM 704 C CA . ASN A 1 92 ? -3.173 2.895 20.491 1.00 64.19 92 ASN A CA 1
ATOM 705 C C . ASN A 1 92 ? -3.744 1.482 20.754 1.00 64.19 92 ASN A C 1
ATOM 707 O O . ASN A 1 92 ? -3.608 0.916 21.843 1.00 64.19 92 ASN A O 1
ATOM 711 N N . GLY A 1 93 ? -4.387 0.890 19.745 1.00 60.34 93 GLY A N 1
ATOM 712 C CA . GLY A 1 93 ? -4.982 -0.431 19.807 1.00 60.34 93 GLY A CA 1
ATOM 713 C C . GLY A 1 93 ? -3.924 -1.492 19.546 1.00 60.34 93 GLY A C 1
ATOM 714 O O . GLY A 1 93 ? -3.779 -1.960 18.417 1.00 60.34 93 GLY A O 1
ATOM 715 N N . PHE A 1 94 ? -3.222 -1.935 20.593 1.00 53.84 94 PHE A N 1
ATOM 716 C CA . PHE A 1 94 ? -2.270 -3.059 20.532 1.00 53.84 94 PHE A CA 1
ATOM 717 C C . PHE A 1 94 ? -2.871 -4.363 19.964 1.00 53.84 94 PHE A C 1
ATOM 719 O O . PHE A 1 94 ? -2.134 -5.288 19.628 1.00 53.84 94 PHE A O 1
ATOM 726 N N . GLU A 1 95 ? -4.196 -4.442 19.829 1.00 53.25 95 GLU A N 1
ATOM 727 C CA . GLU A 1 95 ? -4.905 -5.541 19.174 1.00 53.25 95 GLU A CA 1
ATOM 728 C C . GLU A 1 95 ? -4.795 -5.538 17.635 1.00 53.25 95 GLU A C 1
ATOM 730 O O . GLU A 1 95 ? -4.827 -6.608 17.043 1.00 53.25 95 GLU A O 1
ATOM 735 N N . LEU A 1 96 ? -4.622 -4.369 16.999 1.00 50.69 96 LEU A N 1
ATOM 736 C CA . LEU A 1 96 ? -4.327 -4.215 15.560 1.00 50.69 96 LEU A CA 1
ATOM 737 C C . LEU A 1 96 ? -2.821 -4.327 15.264 1.00 50.69 96 LEU A C 1
ATOM 739 O O . LEU A 1 96 ? -2.425 -4.718 14.173 1.00 50.69 96 LEU A O 1
ATOM 743 N N . ILE A 1 97 ? -1.979 -3.978 16.244 1.00 50.88 97 ILE A N 1
ATOM 744 C CA . ILE A 1 97 ? -0.510 -4.085 16.162 1.00 50.88 97 ILE A CA 1
ATOM 745 C C . ILE A 1 97 ? -0.058 -5.535 16.381 1.00 50.88 97 ILE A C 1
ATOM 747 O O . ILE A 1 97 ? 0.951 -5.975 15.826 1.00 50.88 97 ILE A O 1
ATOM 751 N N . LYS A 1 98 ? -0.812 -6.315 17.165 1.00 47.41 98 LYS A N 1
ATOM 752 C CA . LYS A 1 98 ? -0.653 -7.765 17.177 1.00 47.41 98 LYS A CA 1
ATOM 753 C C . LYS A 1 98 ? -1.141 -8.295 15.840 1.00 47.41 98 LYS A C 1
ATOM 755 O O . LYS A 1 98 ? -2.335 -8.467 15.629 1.00 47.41 98 LYS A O 1
ATOM 760 N N . ILE A 1 99 ? -0.180 -8.660 15.002 1.00 53.84 99 ILE A N 1
ATOM 761 C CA . ILE A 1 99 ? -0.312 -9.717 14.003 1.00 53.84 99 ILE A CA 1
ATOM 762 C C . ILE A 1 99 ? -0.714 -10.997 14.764 1.00 53.84 99 ILE A C 1
ATOM 764 O O . ILE A 1 99 ? 0.098 -11.884 15.033 1.00 53.84 99 ILE A O 1
ATOM 768 N N . LYS A 1 100 ? -1.968 -11.078 15.223 1.00 45.56 100 LYS A N 1
ATOM 769 C CA . LYS A 1 100 ? -2.591 -12.348 15.565 1.00 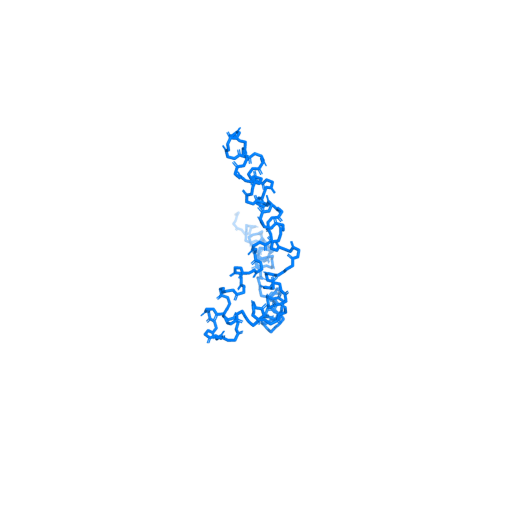45.56 100 LYS A CA 1
ATOM 770 C C . LYS A 1 100 ? -2.612 -13.096 14.240 1.00 45.56 100 LYS A C 1
ATOM 772 O O . LYS A 1 100 ? -3.275 -12.647 13.317 1.00 45.56 100 LYS A O 1
ATOM 777 N N . ASN A 1 101 ? -1.852 -14.189 14.180 1.00 43.66 101 ASN A N 1
ATOM 778 C CA . ASN A 1 101 ? -1.800 -15.194 13.105 1.00 43.66 101 ASN A CA 1
ATOM 779 C C . ASN A 1 101 ? -0.524 -15.229 12.240 1.00 43.66 101 ASN A C 1
ATOM 781 O O . ASN A 1 101 ? -0.557 -15.780 11.148 1.00 43.66 101 ASN A O 1
ATOM 785 N N . ALA A 1 102 ? 0.626 -14.763 12.742 1.00 45.50 102 ALA A N 1
ATOM 786 C CA . ALA A 1 102 ? 1.927 -15.199 12.198 1.00 45.50 102 ALA A CA 1
ATOM 787 C C . ALA A 1 102 ? 2.502 -16.459 12.889 1.00 45.50 102 ALA A C 1
ATOM 789 O O . ALA A 1 102 ? 3.526 -16.968 12.452 1.00 45.50 102 ALA A O 1
ATOM 790 N N . ILE A 1 103 ? 1.886 -16.960 13.973 1.00 40.53 103 ILE A N 1
ATOM 791 C CA . ILE A 1 103 ? 2.450 -18.058 14.799 1.00 40.53 103 ILE A CA 1
ATOM 792 C C . ILE A 1 103 ? 1.422 -19.172 15.089 1.00 40.53 103 ILE A C 1
ATOM 794 O O . ILE A 1 103 ? 1.648 -20.026 15.937 1.00 40.53 103 ILE A O 1
ATOM 798 N N . MET A 1 104 ? 0.270 -19.201 14.413 1.00 34.47 104 MET A N 1
ATOM 799 C CA . MET A 1 104 ? -0.681 -20.305 14.607 1.00 34.47 104 MET A CA 1
ATOM 800 C C . MET A 1 104 ? -1.481 -20.612 13.342 1.00 34.47 104 MET A C 1
ATOM 802 O O . MET A 1 104 ? -2.682 -20.362 13.281 1.00 34.47 104 MET A O 1
ATOM 806 N N . ALA A 1 105 ? -0.778 -21.130 12.338 1.00 35.50 105 ALA A N 1
ATOM 807 C CA . ALA A 1 105 ? -1.298 -22.007 11.292 1.00 35.50 105 ALA A CA 1
ATOM 808 C C . ALA A 1 105 ? -0.125 -22.807 10.716 1.00 35.50 105 ALA A C 1
ATOM 810 O O . ALA A 1 105 ? 0.910 -22.167 10.420 1.00 35.50 105 ALA A O 1
#

pLDDT: mean 78.09, std 15.73, range [34.47, 96.75]

InterPro domains:
  IPR005240 Protein of unknown function DUF389 [PTHR20992] (25-98)